Protein AF-A0A136MVX8-F1 (afdb_monomer_lite)

Sequence (127 aa):
MEEKVLFPAALRANNGEPLPLAAKLRLDHGAITSLMVVPPTDDVIKVLRTVLDQHDELEEAPGGMYDVCEQLTSGETQELLEVLKSTGEVPVHHFNTADYAIAAAKRALARAGFDFDSIISEDSENS

Secondary structure (DSSP, 8-state):
-IIIIIHHHHHHHTTTPPPTTHHHHHHHHHHHHHHHHS---HHHHHHHHHHHHHHHHHHHSTTSHHHHHHHHTTTTHHHHHHHHHTPPPPPPPPP--STHHHHHHHHHHHHHT--HHHHHHTTTT--

pLDDT: mean 92.7, std 9.73, range [40.16, 98.62]

Radius of gyration: 16.95 Å; chains: 1; bounding box: 40×32×43 Å

Foldseek 3Di:
DCVPFQQVLLCVLVVNDGDPCPVLLVLLVLLLVLLLQAPDDPLSVQQNVVSVVVSCCQQPPVVHVVNSSCVSCVVPVVVSVVVVVPDDDDDRDHHDHDPCSVVSSQVSCVSSVHHSVVSVCVCVVVD

Structure (mmCIF, N/CA/C/O backbone):
data_AF-A0A136MVX8-F1
#
_entry.id   AF-A0A136MVX8-F1
#
loop_
_atom_site.group_PDB
_atom_site.id
_atom_site.type_symbol
_atom_site.label_atom_id
_atom_site.label_alt_id
_atom_site.label_comp_id
_atom_site.label_asym_id
_atom_site.label_entity_id
_atom_site.label_seq_id
_atom_site.pdbx_PDB_ins_code
_atom_site.Cartn_x
_atom_site.Cartn_y
_atom_site.Cartn_z
_atom_site.occupancy
_atom_site.B_iso_or_equiv
_atom_site.auth_seq_id
_atom_site.auth_comp_id
_atom_site.auth_asym_id
_atom_site.auth_atom_id
_atom_site.pdbx_PDB_model_num
ATOM 1 N N . MET A 1 1 ? 0.790 -4.482 8.467 1.00 90.31 1 MET A N 1
ATOM 2 C CA . MET A 1 1 ? 0.163 -4.933 9.741 1.00 90.31 1 MET A CA 1
ATOM 3 C C . MET A 1 1 ? -1.315 -4.534 9.743 1.00 90.31 1 MET A C 1
ATOM 5 O O . MET A 1 1 ? -2.155 -5.250 10.297 1.00 90.31 1 MET A O 1
ATOM 9 N N . GLU A 1 2 ? -1.630 -3.473 8.999 1.00 94.38 2 GLU A N 1
ATOM 10 C CA . GLU A 1 2 ? -2.958 -2.914 8.783 1.00 94.38 2 GLU A CA 1
ATOM 11 C C . GLU A 1 2 ? -3.968 -3.967 8.313 1.00 94.38 2 GLU A C 1
ATOM 13 O O . GLU A 1 2 ? -5.002 -4.151 8.947 1.00 94.38 2 GLU A O 1
ATOM 18 N N . GLU A 1 3 ? -3.660 -4.744 7.267 1.00 93.88 3 GLU A N 1
ATOM 19 C CA . GLU A 1 3 ? -4.640 -5.677 6.682 1.00 93.88 3 GLU A CA 1
ATOM 20 C C . GLU A 1 3 ? -5.101 -6.811 7.604 1.00 93.88 3 GLU A C 1
ATOM 22 O O . GLU A 1 3 ? -6.224 -7.302 7.462 1.00 93.88 3 GLU A O 1
ATOM 27 N N . LYS A 1 4 ? -4.240 -7.251 8.5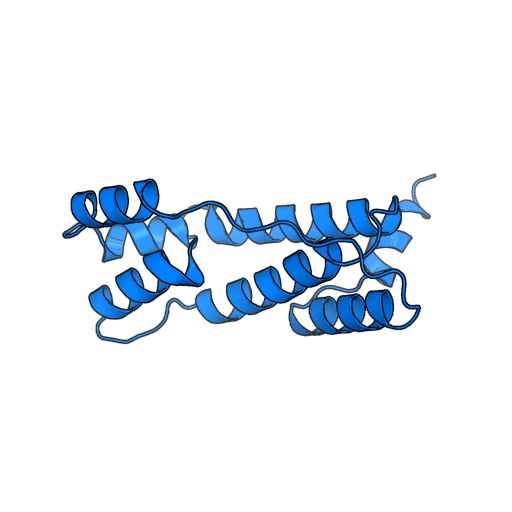27 1.00 92.06 4 LYS A N 1
ATOM 28 C CA . LYS A 1 4 ? -4.522 -8.390 9.415 1.00 92.06 4 LYS A CA 1
ATOM 29 C C . LYS A 1 4 ? -5.071 -7.966 10.773 1.00 92.06 4 LYS A C 1
ATOM 31 O O . LYS A 1 4 ? -5.715 -8.783 11.425 1.00 92.06 4 LYS A O 1
ATOM 36 N N . VAL A 1 5 ? -4.797 -6.731 11.200 1.00 93.06 5 VAL A N 1
ATOM 37 C CA . VAL A 1 5 ? -5.116 -6.256 12.553 1.00 93.06 5 VAL A CA 1
ATOM 38 C C . VAL A 1 5 ? -5.967 -4.989 12.512 1.00 93.06 5 VAL A C 1
ATOM 40 O O . VAL A 1 5 ? -7.117 -5.041 12.948 1.00 93.06 5 VAL A O 1
ATOM 43 N N . LEU A 1 6 ? -5.460 -3.886 11.947 1.00 93.94 6 LEU A N 1
ATOM 44 C CA . LEU A 1 6 ? -6.155 -2.591 11.997 1.00 93.94 6 LEU A CA 1
ATOM 45 C C . LEU A 1 6 ? -7.427 -2.561 11.147 1.00 93.94 6 LEU A C 1
ATOM 47 O O . LEU A 1 6 ? -8.482 -2.218 11.669 1.00 93.94 6 LEU A O 1
ATOM 51 N N . PHE A 1 7 ? -7.382 -2.969 9.873 1.00 95.25 7 PHE A N 1
ATOM 52 C CA . PHE A 1 7 ? -8.575 -2.959 9.017 1.00 95.25 7 PHE A CA 1
ATOM 53 C C . PHE A 1 7 ? -9.697 -3.840 9.576 1.00 95.25 7 PHE A C 1
ATOM 55 O O . PHE A 1 7 ? -10.835 -3.373 9.602 1.00 95.25 7 PHE A O 1
ATOM 62 N N . PRO A 1 8 ? -9.441 -5.076 10.055 1.00 94.94 8 PRO A N 1
ATOM 63 C CA . PRO A 1 8 ? -10.478 -5.857 10.719 1.00 94.94 8 PRO A CA 1
ATOM 64 C C . PRO A 1 8 ? -11.015 -5.210 11.999 1.00 94.94 8 PRO A C 1
ATOM 66 O O . PRO A 1 8 ? -12.205 -5.342 12.266 1.00 94.94 8 PRO A O 1
ATOM 69 N N . ALA A 1 9 ? -10.176 -4.543 12.797 1.00 95.00 9 ALA A N 1
ATOM 70 C CA . ALA A 1 9 ? -10.624 -3.848 14.005 1.00 95.00 9 ALA A CA 1
ATOM 71 C C . ALA A 1 9 ? -11.527 -2.658 13.668 1.00 95.00 9 ALA A C 1
ATOM 73 O O . ALA A 1 9 ? -12.678 -2.620 14.098 1.00 95.00 9 ALA A O 1
ATOM 74 N N . ALA A 1 10 ? -11.068 -1.780 12.777 1.00 95.00 10 ALA A N 1
ATOM 75 C CA . ALA A 1 10 ? -11.846 -0.652 12.286 1.00 95.00 10 ALA A CA 1
ATOM 76 C C . ALA A 1 10 ? -13.170 -1.099 11.643 1.00 95.00 10 ALA A C 1
ATOM 78 O O . ALA A 1 10 ? -14.205 -0.498 11.900 1.00 95.00 10 ALA A O 1
ATOM 79 N N . LEU A 1 11 ? -13.175 -2.195 10.874 1.00 95.88 11 LEU A N 1
ATOM 80 C CA . LEU A 1 11 ? -14.393 -2.767 10.290 1.00 95.88 11 LEU A CA 1
ATOM 81 C C . LEU A 1 11 ? -15.407 -3.187 11.366 1.00 95.88 11 LEU A C 1
ATOM 83 O O . LEU A 1 11 ? -16.595 -2.896 11.235 1.00 95.88 11 LEU A O 1
ATOM 87 N N . ARG A 1 12 ? -14.957 -3.869 12.431 1.00 94.94 12 ARG A N 1
ATOM 88 C CA . ARG A 1 12 ? -15.829 -4.262 13.553 1.00 94.94 12 ARG A CA 1
ATOM 89 C C . ARG A 1 12 ? -16.378 -3.038 14.279 1.00 94.94 12 ARG A C 1
ATOM 91 O O . ARG A 1 12 ? -17.577 -2.984 14.540 1.00 94.94 12 ARG A O 1
ATOM 98 N N . ALA A 1 13 ? -15.518 -2.066 14.568 1.00 94.50 13 ALA A N 1
ATOM 99 C CA . ALA A 1 13 ? -15.891 -0.824 15.234 1.00 94.50 13 ALA A CA 1
ATOM 100 C C . ALA A 1 13 ? -16.826 0.055 14.380 1.00 94.50 13 ALA A C 1
ATOM 102 O O . ALA A 1 13 ? -17.658 0.782 14.916 1.00 94.50 13 ALA A O 1
ATOM 103 N N . ASN A 1 14 ? -16.749 -0.063 13.052 1.00 95.44 14 ASN A N 1
ATOM 104 C CA . ASN A 1 14 ? -17.562 0.679 12.091 1.00 95.44 14 ASN A CA 1
ATOM 105 C C . ASN A 1 14 ? -18.801 -0.102 11.606 1.00 95.44 14 ASN A C 1
ATOM 107 O O . ASN A 1 14 ? -19.234 0.049 10.467 1.00 95.44 14 ASN A O 1
ATOM 111 N N . ASN A 1 15 ? -19.374 -0.974 12.444 1.00 95.38 15 ASN A N 1
ATOM 112 C CA . ASN A 1 15 ? -20.587 -1.756 12.142 1.00 95.38 15 ASN A CA 1
ATOM 113 C C . ASN A 1 15 ? -20.521 -2.590 10.844 1.00 95.38 15 ASN A C 1
ATOM 115 O O . ASN A 1 15 ? -21.547 -2.853 10.218 1.00 95.38 15 ASN A O 1
ATOM 119 N N . GLY A 1 16 ? -19.327 -3.031 10.446 1.00 95.44 16 GLY A N 1
ATOM 120 C CA . GLY A 1 16 ? -19.118 -3.807 9.225 1.00 95.44 16 GLY A CA 1
ATOM 121 C C . GLY A 1 16 ? -18.898 -2.971 7.962 1.00 95.44 16 GLY A C 1
ATOM 122 O O . GLY A 1 16 ? -18.713 -3.557 6.897 1.00 95.44 16 GLY A O 1
ATOM 123 N N . GLU A 1 17 ? -18.864 -1.641 8.060 1.00 95.94 17 GLU A N 1
ATOM 124 C CA . GLU A 1 17 ? -18.558 -0.766 6.927 1.00 95.94 17 GLU A CA 1
ATOM 125 C C . GLU A 1 17 ? -17.037 -0.583 6.768 1.00 95.94 17 GLU A C 1
ATOM 127 O O . GLU A 1 17 ? -16.349 -0.197 7.722 1.00 95.94 17 GLU A O 1
ATOM 132 N N . PRO A 1 18 ? -16.461 -0.864 5.585 1.00 93.19 18 PRO A N 1
ATOM 133 C CA . PRO A 1 18 ? -15.026 -0.727 5.368 1.00 93.19 18 PRO A CA 1
ATOM 134 C C . PRO A 1 18 ? -14.597 0.744 5.366 1.00 93.19 18 PRO A C 1
ATOM 136 O O . PRO A 1 18 ? -15.344 1.625 4.942 1.00 93.19 18 PRO A O 1
ATOM 139 N N . LEU A 1 19 ? -13.350 1.008 5.769 1.00 93.94 19 LEU A N 1
ATOM 140 C CA . LEU A 1 19 ? -12.770 2.343 5.611 1.00 93.94 19 LEU A CA 1
ATOM 141 C C . LEU A 1 19 ? -12.758 2.729 4.123 1.00 93.94 19 LEU A C 1
ATOM 143 O O . LEU A 1 19 ? -12.361 1.893 3.303 1.00 93.94 19 LEU A O 1
ATOM 147 N N . PRO A 1 20 ? -13.087 3.982 3.760 1.00 91.88 20 PRO A N 1
ATOM 148 C CA . PRO A 1 20 ? -13.063 4.428 2.366 1.00 91.88 20 PRO A CA 1
ATOM 149 C C . PRO A 1 20 ? -11.730 4.150 1.651 1.00 91.88 20 PRO A C 1
ATOM 151 O O . PRO A 1 20 ? -11.719 3.735 0.493 1.00 91.88 20 PRO A O 1
ATOM 154 N N . LEU A 1 21 ? -10.602 4.300 2.357 1.00 94.88 21 LEU A N 1
ATOM 155 C CA . LEU A 1 21 ? -9.260 4.072 1.811 1.00 94.88 21 LEU A CA 1
ATOM 156 C C . LEU A 1 21 ? -8.840 2.593 1.777 1.00 94.88 21 LEU A C 1
ATOM 158 O O . LEU A 1 21 ? -7.882 2.249 1.089 1.00 94.88 21 LEU A O 1
ATOM 162 N N . ALA A 1 22 ? -9.556 1.681 2.444 1.00 94.94 22 ALA A N 1
ATOM 163 C CA . ALA A 1 22 ? -9.105 0.296 2.615 1.00 94.94 22 ALA A CA 1
ATOM 164 C C . ALA A 1 22 ? -8.986 -0.490 1.297 1.00 94.94 22 ALA A C 1
ATOM 166 O O . ALA A 1 22 ? -8.233 -1.462 1.227 1.00 94.94 22 ALA A O 1
ATOM 167 N N . ALA A 1 23 ? -9.751 -0.132 0.261 1.00 96.12 23 ALA A N 1
ATOM 168 C CA . ALA A 1 23 ? -9.618 -0.750 -1.059 1.00 96.12 23 ALA A CA 1
ATOM 169 C C . ALA A 1 23 ? -8.382 -0.226 -1.809 1.00 96.12 23 ALA A C 1
ATOM 171 O O . ALA A 1 23 ? -7.667 -1.016 -2.422 1.00 96.12 23 ALA A O 1
ATOM 172 N N . LYS A 1 24 ? -8.108 1.083 -1.720 1.00 97.56 24 LYS A N 1
ATOM 173 C CA . LYS A 1 24 ? -6.926 1.714 -2.324 1.00 97.56 24 LYS A CA 1
ATOM 174 C C . LYS A 1 24 ? -5.641 1.212 -1.671 1.00 97.56 24 LYS A C 1
ATOM 176 O O . LYS A 1 24 ? -4.775 0.721 -2.382 1.00 97.56 24 LYS A O 1
ATOM 181 N N . LEU A 1 25 ? -5.570 1.214 -0.340 1.00 97.94 25 LEU A N 1
ATOM 182 C CA . LEU A 1 25 ? -4.384 0.763 0.396 1.00 97.94 25 LEU A CA 1
ATOM 183 C C . LEU A 1 25 ? -4.046 -0.706 0.102 1.00 97.94 25 LEU A C 1
ATOM 185 O O . LEU A 1 25 ? -2.888 -1.039 -0.096 1.00 97.94 25 LEU A O 1
ATOM 189 N N . ARG A 1 26 ? -5.043 -1.587 -0.067 1.00 97.88 26 ARG A N 1
ATOM 190 C CA . ARG A 1 26 ? -4.798 -2.976 -0.513 1.00 97.88 26 ARG A CA 1
ATOM 191 C C . ARG A 1 26 ? -4.189 -3.069 -1.911 1.00 97.88 26 ARG A C 1
ATOM 193 O O . ARG A 1 26 ? -3.379 -3.958 -2.174 1.00 97.88 26 ARG A O 1
ATOM 200 N N . LEU A 1 27 ? -4.598 -2.193 -2.829 1.00 98.44 27 LEU A N 1
ATOM 201 C CA . LEU A 1 27 ? -3.988 -2.129 -4.156 1.00 98.44 27 LEU A CA 1
ATOM 202 C C . LEU A 1 27 ? -2.543 -1.629 -4.053 1.00 98.44 27 LEU A C 1
ATOM 204 O O . LEU A 1 27 ? -1.666 -2.225 -4.679 1.00 98.44 27 LEU A O 1
ATOM 208 N N . ASP A 1 28 ? -2.292 -0.625 -3.212 1.00 98.56 28 ASP A N 1
ATOM 209 C CA . ASP A 1 28 ? -0.955 -0.079 -2.957 1.00 98.56 28 ASP A CA 1
ATOM 210 C C . ASP A 1 28 ? -0.036 -1.126 -2.338 1.00 98.56 28 ASP A C 1
ATOM 212 O O . ASP A 1 28 ? 1.048 -1.368 -2.861 1.00 98.56 28 ASP A O 1
ATOM 216 N N . HIS A 1 29 ? -0.500 -1.858 -1.323 1.00 98.06 29 HIS A N 1
ATOM 217 C CA . HIS A 1 29 ? 0.234 -2.981 -0.743 1.00 98.06 29 HIS A CA 1
ATOM 218 C C . HIS A 1 29 ? 0.570 -4.034 -1.802 1.00 98.06 29 HIS A C 1
ATOM 220 O O . HIS A 1 29 ? 1.690 -4.542 -1.850 1.00 98.06 29 HIS A O 1
ATOM 226 N N . GLY A 1 30 ? -0.371 -4.351 -2.696 1.00 97.44 30 GLY A N 1
ATOM 227 C CA . GLY A 1 30 ? -0.129 -5.253 -3.821 1.00 97.44 30 GLY A CA 1
ATO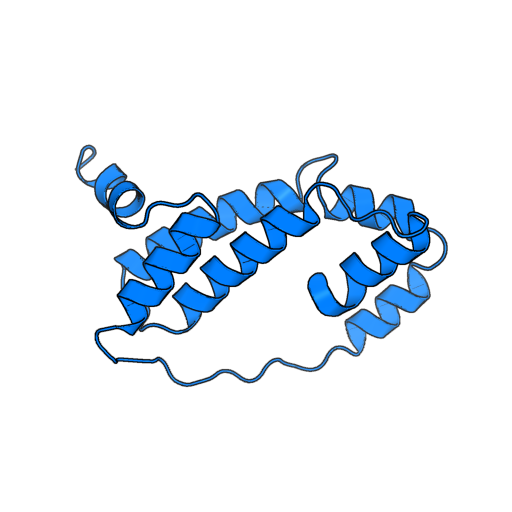M 228 C C . GLY A 1 30 ? 0.947 -4.737 -4.784 1.00 97.44 30 GLY A C 1
ATOM 229 O O . GLY A 1 30 ? 1.766 -5.519 -5.270 1.00 97.44 30 GLY A O 1
ATOM 230 N N . ALA A 1 31 ? 0.974 -3.432 -5.052 1.00 98.38 31 ALA A N 1
ATOM 231 C CA . ALA A 1 31 ? 1.996 -2.800 -5.878 1.00 98.38 31 ALA A CA 1
ATOM 232 C C . ALA A 1 31 ? 3.372 -2.807 -5.188 1.00 98.38 31 ALA A C 1
ATOM 234 O O . ALA A 1 31 ? 4.332 -3.320 -5.767 1.00 98.38 31 ALA A O 1
ATOM 235 N N . ILE A 1 32 ? 3.450 -2.345 -3.937 1.00 98.12 32 ILE A N 1
ATOM 236 C CA . ILE A 1 32 ? 4.663 -2.319 -3.104 1.00 98.12 32 ILE A CA 1
ATOM 237 C C . ILE A 1 32 ? 5.262 -3.722 -2.993 1.00 98.12 32 ILE A C 1
ATOM 239 O O . ILE A 1 32 ? 6.419 -3.946 -3.352 1.00 98.12 32 ILE A O 1
ATOM 243 N N . THR A 1 33 ? 4.459 -4.706 -2.582 1.00 95.56 33 THR A N 1
ATOM 244 C CA . THR A 1 33 ? 4.925 -6.094 -2.443 1.00 95.56 33 THR A CA 1
ATOM 245 C C . THR A 1 33 ? 5.403 -6.675 -3.771 1.00 95.56 33 THR A C 1
ATOM 247 O O . THR A 1 33 ? 6.398 -7.394 -3.792 1.00 95.56 33 THR A O 1
ATOM 250 N N . SER A 1 34 ? 4.768 -6.335 -4.898 1.00 96.50 34 SER A N 1
ATOM 251 C CA . SER A 1 34 ? 5.219 -6.801 -6.214 1.00 96.50 34 SER A CA 1
ATOM 252 C C . SER A 1 34 ? 6.579 -6.228 -6.634 1.00 96.50 34 SER A C 1
ATOM 254 O O . SER A 1 34 ? 7.355 -6.934 -7.278 1.00 96.50 34 SER A O 1
ATOM 256 N N . LEU A 1 35 ? 6.896 -4.991 -6.233 1.00 96.81 35 LEU A N 1
ATOM 257 C CA . LEU A 1 35 ? 8.206 -4.372 -6.453 1.00 96.81 35 LEU A CA 1
ATOM 258 C C . LEU A 1 35 ? 9.282 -4.981 -5.549 1.00 96.81 35 LEU A C 1
ATOM 260 O O . LEU A 1 35 ? 10.414 -5.161 -5.982 1.00 96.81 35 LEU A O 1
ATOM 264 N N . MET A 1 36 ? 8.922 -5.380 -4.328 1.00 95.12 36 MET A N 1
ATOM 265 C 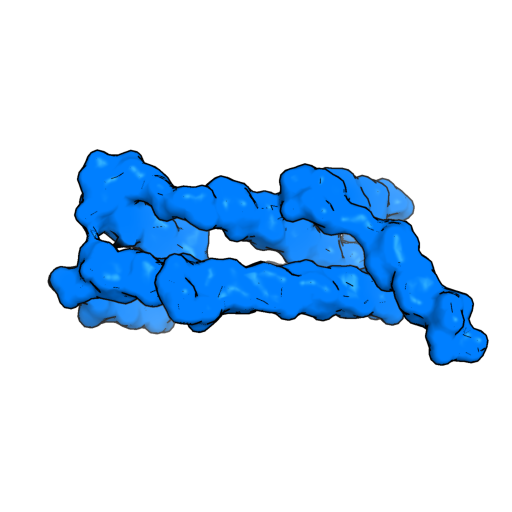CA . MET A 1 36 ? 9.840 -6.059 -3.405 1.00 95.12 36 MET A CA 1
ATOM 266 C C . MET A 1 36 ? 10.203 -7.494 -3.829 1.00 95.12 36 MET A C 1
ATOM 268 O O . MET A 1 36 ? 11.141 -8.077 -3.287 1.00 95.12 36 MET A O 1
ATOM 272 N N . VAL A 1 37 ? 9.469 -8.083 -4.781 1.00 93.56 37 VAL A N 1
ATOM 273 C CA . VAL A 1 37 ? 9.732 -9.438 -5.298 1.00 93.56 37 VAL A CA 1
ATOM 274 C C . VAL A 1 37 ? 10.800 -9.446 -6.396 1.00 93.56 37 VAL A C 1
ATOM 276 O O . VAL A 1 37 ? 11.450 -10.472 -6.593 1.00 93.56 37 VAL A O 1
ATOM 279 N N . VAL A 1 38 ? 10.999 -8.348 -7.126 1.00 95.31 38 VAL A N 1
ATOM 280 C CA . VAL A 1 38 ? 11.982 -8.276 -8.223 1.00 95.31 38 VAL A CA 1
ATOM 281 C C . VAL A 1 38 ? 13.348 -7.783 -7.721 1.00 95.31 38 VAL A C 1
ATOM 283 O O . VAL A 1 38 ? 13.418 -7.192 -6.644 1.00 95.31 38 VAL A O 1
ATOM 286 N N . PRO A 1 39 ? 14.454 -8.009 -8.459 1.00 95.50 39 PRO A N 1
ATOM 287 C CA . PRO A 1 39 ? 15.746 -7.426 -8.105 1.00 95.50 39 PRO A CA 1
ATOM 288 C C . PRO A 1 39 ? 15.668 -5.891 -7.976 1.00 95.50 39 PRO A C 1
ATOM 290 O O . PRO A 1 39 ? 15.056 -5.249 -8.834 1.00 95.50 39 PRO A O 1
ATOM 293 N N . PRO A 1 40 ? 16.301 -5.288 -6.952 1.00 95.81 40 PRO A N 1
ATOM 294 C CA . PRO A 1 40 ? 16.195 -3.858 -6.670 1.00 95.81 40 PRO A CA 1
ATOM 295 C C . PRO A 1 40 ? 17.123 -3.044 -7.585 1.00 95.81 40 PRO A C 1
ATOM 297 O O . PRO A 1 40 ? 18.204 -2.626 -7.179 1.00 95.81 40 PRO A O 1
ATOM 300 N N . THR A 1 41 ? 16.726 -2.854 -8.843 1.00 96.31 41 THR A N 1
ATOM 301 C CA . THR A 1 41 ? 17.396 -1.910 -9.753 1.00 96.31 41 THR A CA 1
ATOM 302 C C . THR A 1 41 ? 17.102 -0.465 -9.343 1.00 96.31 41 THR A C 1
ATOM 304 O O . THR A 1 41 ? 16.138 -0.214 -8.619 1.00 96.31 41 THR A O 1
ATOM 307 N N . ASP A 1 42 ? 17.886 0.498 -9.834 1.00 97.25 42 ASP A N 1
ATOM 308 C CA . ASP A 1 42 ? 17.659 1.923 -9.546 1.00 97.25 42 ASP A CA 1
ATOM 309 C C . ASP A 1 42 ? 16.239 2.371 -9.939 1.00 97.25 42 ASP A C 1
ATOM 311 O O . ASP A 1 42 ? 15.562 3.027 -9.148 1.00 97.25 42 ASP A O 1
ATOM 315 N N . ASP A 1 43 ? 15.741 1.918 -11.096 1.00 97.25 43 ASP A N 1
ATOM 316 C CA . ASP A 1 43 ? 14.365 2.164 -11.549 1.00 97.25 43 ASP A CA 1
ATOM 317 C C . ASP A 1 43 ? 13.320 1.593 -10.578 1.00 97.25 43 ASP A C 1
ATOM 319 O O . ASP A 1 43 ? 12.360 2.271 -10.215 1.00 97.25 43 ASP A O 1
ATOM 323 N N . VAL A 1 44 ? 13.504 0.348 -10.120 1.00 97.69 44 VAL A N 1
ATOM 324 C CA . VAL A 1 44 ? 12.589 -0.296 -9.163 1.00 97.69 44 VAL A CA 1
ATOM 325 C C . VAL A 1 44 ? 12.597 0.445 -7.830 1.00 97.69 44 VAL A C 1
ATOM 327 O O . VAL A 1 44 ? 11.532 0.684 -7.266 1.00 97.69 44 VAL A O 1
ATOM 330 N N . ILE A 1 45 ? 13.776 0.831 -7.334 1.00 98.06 45 ILE A N 1
ATOM 331 C CA . ILE A 1 45 ? 13.922 1.584 -6.083 1.00 98.06 45 ILE A CA 1
ATOM 332 C C . ILE A 1 45 ? 13.244 2.951 -6.200 1.00 98.06 45 ILE A C 1
ATOM 334 O O . ILE A 1 45 ? 12.554 3.365 -5.268 1.00 98.06 45 ILE A O 1
ATOM 338 N N . LYS A 1 46 ? 13.416 3.645 -7.330 1.00 97.69 46 LYS A N 1
ATOM 339 C CA . LYS A 1 46 ? 12.765 4.931 -7.595 1.00 97.69 46 LYS A CA 1
ATOM 340 C C . LYS A 1 46 ? 11.247 4.792 -7.548 1.00 97.69 46 LYS A C 1
ATOM 342 O O . LYS A 1 46 ? 10.604 5.475 -6.759 1.00 97.69 46 LYS A O 1
ATOM 347 N N . VAL A 1 47 ? 10.689 3.868 -8.330 1.00 98.31 47 VAL A N 1
ATOM 348 C CA . VAL A 1 47 ? 9.237 3.647 -8.374 1.00 98.31 47 VAL A CA 1
ATOM 349 C C . VAL A 1 47 ? 8.703 3.224 -7.004 1.00 98.31 47 VAL A C 1
ATOM 351 O O . VAL A 1 47 ? 7.665 3.721 -6.581 1.00 98.31 47 VAL A O 1
ATOM 354 N N . LEU A 1 48 ? 9.420 2.360 -6.278 1.00 98.50 48 LEU A N 1
ATOM 355 C CA . LEU A 1 48 ? 9.038 1.952 -4.926 1.00 98.50 48 LEU A CA 1
ATOM 356 C C . LEU A 1 48 ? 8.943 3.149 -3.973 1.00 98.50 48 LEU A C 1
ATOM 358 O O . LEU A 1 48 ? 7.959 3.249 -3.251 1.00 98.50 48 LEU A O 1
ATOM 362 N N . ARG A 1 49 ? 9.922 4.062 -3.991 1.00 98.38 49 ARG A N 1
ATOM 363 C CA . ARG A 1 49 ? 9.887 5.284 -3.171 1.00 98.38 49 ARG A CA 1
ATOM 364 C C . ARG A 1 49 ? 8.697 6.166 -3.521 1.00 98.38 49 ARG A C 1
ATOM 366 O O . ARG A 1 49 ? 7.948 6.522 -2.630 1.00 98.38 49 ARG A O 1
ATOM 373 N N . THR A 1 50 ? 8.463 6.424 -4.807 1.00 98.25 50 THR A N 1
ATOM 374 C CA . THR A 1 50 ? 7.315 7.229 -5.254 1.00 98.25 50 THR A CA 1
ATOM 375 C C . THR A 1 50 ? 5.977 6.647 -4.795 1.00 98.25 50 THR A C 1
ATOM 377 O O . THR A 1 50 ? 5.070 7.393 -4.429 1.00 98.25 50 THR A O 1
ATOM 380 N N . VAL A 1 51 ? 5.836 5.319 -4.828 1.00 98.31 51 VAL A N 1
ATOM 381 C CA . VAL A 1 51 ? 4.625 4.635 -4.357 1.00 98.31 51 VAL A CA 1
ATOM 382 C C . VAL A 1 51 ? 4.504 4.724 -2.837 1.00 98.31 51 VAL A C 1
ATOM 384 O O . VAL A 1 51 ? 3.405 4.981 -2.358 1.00 98.31 51 VAL A O 1
ATOM 387 N N . LEU A 1 52 ? 5.603 4.534 -2.098 1.00 98.56 52 LEU A N 1
ATOM 388 C CA . LEU A 1 52 ? 5.629 4.671 -0.639 1.00 98.56 52 LEU A CA 1
ATOM 389 C C . LEU A 1 52 ? 5.273 6.096 -0.206 1.00 98.56 52 LEU A C 1
ATOM 391 O O . LEU A 1 52 ? 4.356 6.247 0.580 1.00 98.56 52 LEU A O 1
ATOM 395 N N . ASP A 1 53 ? 5.870 7.129 -0.801 1.00 98.38 53 ASP A N 1
ATOM 396 C CA . ASP A 1 53 ? 5.587 8.526 -0.442 1.00 98.38 53 ASP A CA 1
ATOM 397 C C . ASP A 1 53 ? 4.089 8.867 -0.592 1.00 98.38 53 ASP A C 1
ATOM 399 O O . ASP A 1 53 ? 3.491 9.529 0.254 1.00 98.38 53 ASP A O 1
ATOM 403 N N . GLN A 1 54 ? 3.451 8.390 -1.668 1.00 97.94 54 GLN A N 1
ATOM 404 C CA . GLN A 1 54 ? 2.013 8.592 -1.885 1.00 97.94 54 GLN A CA 1
ATOM 405 C C . GLN A 1 54 ? 1.143 7.718 -0.978 1.00 97.94 54 GLN A C 1
ATOM 407 O O . GLN A 1 54 ? 0.020 8.100 -0.654 1.00 97.94 54 GLN A O 1
ATOM 412 N N . HIS A 1 55 ? 1.623 6.530 -0.622 1.00 98.31 55 HIS A N 1
ATOM 413 C CA . HIS A 1 55 ? 0.946 5.626 0.295 1.00 98.31 55 HIS A CA 1
ATOM 414 C C . HIS A 1 55 ? 0.963 6.186 1.721 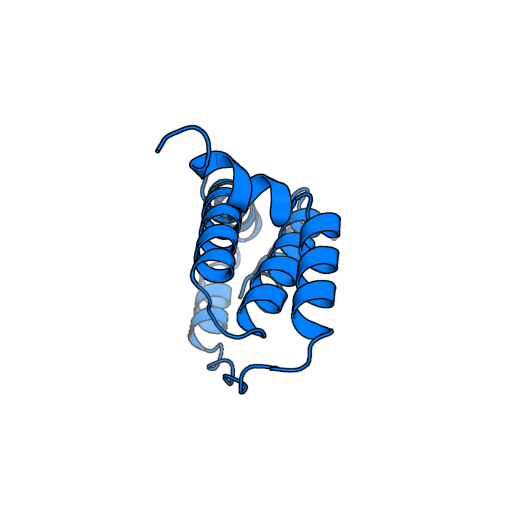1.00 98.31 55 HIS A C 1
ATOM 416 O O . HIS A 1 55 ? -0.099 6.285 2.331 1.00 98.31 55 HIS A O 1
ATOM 422 N N . ASP A 1 56 ? 2.123 6.642 2.189 1.00 97.94 56 ASP A N 1
ATOM 423 C CA . ASP A 1 56 ? 2.330 7.233 3.511 1.00 97.94 56 ASP A CA 1
ATOM 424 C C . ASP A 1 56 ? 1.425 8.460 3.700 1.00 97.94 56 ASP A C 1
ATOM 426 O O . ASP A 1 56 ? 0.760 8.584 4.724 1.00 97.94 56 ASP A O 1
ATOM 430 N N . GLU A 1 57 ? 1.272 9.313 2.678 1.00 98.19 57 GLU A N 1
ATOM 431 C CA . GLU A 1 57 ? 0.333 10.446 2.724 1.00 98.19 57 GLU A CA 1
ATOM 432 C C . GLU A 1 57 ? -1.125 9.996 2.954 1.00 98.19 57 GLU A C 1
ATOM 434 O O . GLU A 1 57 ? -1.862 10.628 3.709 1.00 98.19 57 GLU A O 1
ATOM 439 N N . LEU A 1 58 ? -1.567 8.888 2.342 1.00 97.88 58 LEU A N 1
ATOM 440 C CA . LEU A 1 58 ? -2.923 8.359 2.560 1.00 97.88 58 LEU A CA 1
ATOM 441 C C . LEU A 1 58 ? -3.108 7.793 3.973 1.00 97.88 58 LEU A C 1
ATOM 443 O O . LEU A 1 58 ? -4.234 7.771 4.489 1.00 97.88 58 LEU A O 1
ATOM 447 N N . GLU A 1 59 ? -2.036 7.295 4.582 1.00 97.44 59 GLU A N 1
ATOM 448 C CA . GLU A 1 59 ? -2.093 6.724 5.918 1.00 97.44 59 GLU A CA 1
ATOM 449 C C . GLU A 1 59 ? -1.976 7.780 7.023 1.00 97.44 59 GLU A C 1
ATOM 451 O O . GLU A 1 59 ? -2.773 7.756 7.966 1.00 97.44 59 GLU A O 1
ATOM 456 N N . GLU A 1 60 ? -1.013 8.695 6.895 1.00 97.44 60 GLU A N 1
ATOM 457 C CA . GLU A 1 60 ? -0.517 9.565 7.968 1.00 97.44 60 GLU A CA 1
ATOM 458 C C . GLU A 1 60 ? -1.062 10.997 7.939 1.00 97.44 60 GLU A C 1
ATOM 460 O O . GLU A 1 60 ? -1.024 11.679 8.967 1.00 97.44 60 GLU A O 1
ATOM 465 N N . ALA A 1 61 ? -1.562 11.484 6.797 1.00 96.56 61 ALA A N 1
ATOM 466 C CA . ALA A 1 61 ? -2.115 12.834 6.736 1.00 96.56 61 ALA A CA 1
ATOM 467 C C . ALA A 1 61 ? -3.310 12.985 7.699 1.00 96.56 61 ALA A C 1
ATOM 469 O O . ALA A 1 61 ? -4.024 12.012 7.947 1.00 96.56 61 ALA A O 1
ATOM 470 N N . PRO A 1 62 ? -3.601 14.195 8.216 1.00 96.44 62 PRO A N 1
ATOM 471 C CA . PRO A 1 62 ? -4.766 14.411 9.068 1.00 96.44 62 PRO A CA 1
ATOM 472 C C . PRO A 1 62 ? -6.072 13.950 8.403 1.00 96.44 62 PRO A C 1
ATOM 474 O O . PRO A 1 62 ? -6.422 14.395 7.308 1.00 96.44 62 PRO A O 1
ATOM 477 N N . GLY A 1 63 ? -6.813 13.076 9.081 1.00 93.88 63 GLY A N 1
ATOM 478 C CA . GLY A 1 63 ? -7.997 12.400 8.536 1.00 93.88 63 GLY A CA 1
ATOM 479 C C . GLY A 1 63 ? -7.692 11.208 7.616 1.00 93.88 63 GLY A C 1
ATOM 480 O O . GLY A 1 63 ? -8.615 10.665 7.004 1.00 93.88 63 GLY A O 1
ATOM 481 N N . GLY A 1 64 ? -6.426 10.807 7.519 1.00 96.25 64 GLY A N 1
ATOM 482 C CA . GLY A 1 64 ? -5.943 9.619 6.830 1.00 96.25 64 GLY A CA 1
ATOM 483 C C . GLY A 1 64 ? -6.282 8.329 7.571 1.00 96.25 64 GLY A C 1
ATOM 484 O O . GLY A 1 64 ? -7.057 8.298 8.533 1.00 96.25 64 GLY A O 1
ATOM 485 N N . MET A 1 65 ? -5.725 7.220 7.091 1.00 96.69 65 MET A N 1
ATOM 486 C CA . MET A 1 65 ? -6.059 5.895 7.610 1.00 96.69 65 MET A CA 1
ATOM 487 C C . MET A 1 65 ? -5.808 5.755 9.118 1.00 96.69 65 MET A C 1
ATOM 489 O O . MET A 1 65 ? -6.669 5.194 9.805 1.00 96.69 65 MET A O 1
ATOM 493 N N . TYR A 1 66 ? -4.668 6.234 9.632 1.00 95.38 66 TYR A N 1
ATOM 494 C CA . TYR A 1 66 ? -4.307 6.060 11.044 1.00 95.38 66 TYR A CA 1
ATOM 495 C C . TYR A 1 66 ? -5.259 6.826 11.962 1.00 95.38 66 TYR A C 1
ATOM 497 O O . TYR A 1 66 ? -5.797 6.224 12.892 1.00 95.38 66 TYR A O 1
ATOM 505 N N . ASP A 1 67 ? -5.560 8.086 11.641 1.00 95.69 67 ASP A N 1
ATOM 506 C CA . ASP A 1 67 ? -6.513 8.915 12.390 1.00 95.69 67 ASP A CA 1
ATOM 507 C C . ASP A 1 67 ? -7.900 8.264 12.470 1.00 95.69 67 ASP A C 1
ATOM 509 O O . ASP A 1 67 ? -8.523 8.202 13.534 1.00 95.69 67 ASP A O 1
ATOM 513 N N . VAL A 1 68 ? -8.402 7.751 11.342 1.00 95.12 68 VAL A N 1
ATOM 514 C CA . VAL A 1 68 ? -9.726 7.114 11.298 1.00 95.12 68 VAL A CA 1
ATOM 515 C C . VAL A 1 68 ? -9.733 5.809 12.095 1.00 95.12 68 VAL A C 1
ATOM 517 O O . VAL A 1 68 ? -10.692 5.538 12.822 1.00 95.12 68 VAL A O 1
ATOM 520 N N . CYS A 1 69 ? -8.671 5.004 11.993 1.00 94.88 69 CYS A N 1
ATOM 521 C CA . CYS A 1 69 ? -8.538 3.788 12.794 1.00 94.88 69 CYS A CA 1
ATOM 522 C C . CYS A 1 69 ? -8.511 4.113 14.289 1.00 94.88 69 CYS A C 1
ATOM 524 O O . CYS A 1 69 ? -9.278 3.511 15.034 1.00 94.88 69 CYS A O 1
ATOM 526 N N . GLU A 1 70 ? -7.696 5.081 14.716 1.00 93.50 70 GLU A N 1
ATOM 527 C CA . GLU A 1 70 ? -7.579 5.483 16.121 1.00 93.50 70 GLU A CA 1
ATOM 528 C C . GLU A 1 70 ? -8.937 5.886 16.708 1.00 93.50 70 GLU A C 1
ATOM 530 O O . GLU A 1 70 ? -9.317 5.416 17.785 1.00 93.50 70 GLU A O 1
ATOM 535 N N . GLN A 1 71 ? -9.705 6.704 15.982 1.00 94.38 71 GLN A N 1
ATOM 536 C CA . GLN A 1 71 ? -11.029 7.146 16.421 1.00 94.38 71 GLN A CA 1
ATOM 537 C C . GLN A 1 71 ? -11.994 5.969 16.597 1.00 94.38 71 GLN A C 1
ATOM 539 O O . GLN A 1 71 ? -12.642 5.845 17.643 1.00 94.38 71 GLN A O 1
ATOM 544 N N . LEU A 1 72 ? -12.067 5.088 15.594 1.00 95.44 72 LEU A N 1
ATOM 545 C CA . LEU A 1 72 ? -12.955 3.926 15.604 1.00 95.44 72 LEU A CA 1
ATOM 546 C C . LEU A 1 72 ? -12.582 2.930 16.707 1.00 95.44 72 LEU A C 1
ATOM 548 O O . LEU A 1 72 ? -13.463 2.408 17.385 1.00 95.44 72 LEU A O 1
ATOM 552 N N . THR A 1 73 ? -11.289 2.690 16.922 1.00 93.75 73 THR A N 1
ATOM 553 C CA . THR A 1 73 ? -10.804 1.668 17.859 1.00 93.75 73 THR A CA 1
ATOM 554 C C . THR A 1 73 ? -10.461 2.211 19.245 1.00 93.75 73 THR A C 1
ATOM 556 O O . THR A 1 73 ? -9.858 1.501 20.046 1.00 93.75 73 THR A O 1
ATOM 559 N N . SER A 1 74 ? -10.850 3.448 19.566 1.00 92.75 74 SER A N 1
ATOM 560 C CA . SER A 1 74 ? -10.530 4.114 20.841 1.00 92.75 74 SER A CA 1
ATOM 561 C C . SER A 1 74 ? -10.945 3.328 22.098 1.00 92.75 74 SER A C 1
ATOM 563 O O . SER A 1 74 ? -10.340 3.487 23.158 1.00 92.75 74 SER A O 1
ATOM 565 N N . GLY A 1 75 ? -11.949 2.449 21.989 1.00 90.69 75 GLY A N 1
ATOM 566 C CA . GLY A 1 75 ? -12.392 1.557 23.066 1.00 90.69 75 GLY A CA 1
ATOM 567 C C . GLY A 1 75 ? -11.594 0.254 23.223 1.00 90.69 75 GLY A C 1
ATOM 568 O O . GLY A 1 75 ? -11.748 -0.413 24.241 1.00 90.69 75 GLY A O 1
ATOM 569 N N . GLU A 1 76 ? -10.751 -0.115 22.253 1.00 91.62 76 GLU A N 1
ATOM 570 C CA . GLU A 1 76 ? -9.987 -1.378 22.221 1.00 91.62 76 GLU A CA 1
ATOM 571 C C . GLU A 1 76 ? -8.470 -1.163 22.025 1.00 91.62 76 GLU A C 1
ATOM 573 O O . GLU A 1 76 ? -7.719 -2.116 21.816 1.00 91.62 76 GLU A O 1
ATOM 578 N N . THR A 1 77 ? -7.984 0.082 22.133 1.00 88.94 77 THR A N 1
ATOM 579 C CA . THR A 1 77 ? -6.592 0.463 21.828 1.00 88.94 77 THR A CA 1
ATOM 580 C C . THR A 1 77 ? -5.549 -0.409 22.528 1.00 88.94 77 THR A C 1
ATOM 582 O O . THR A 1 77 ? -4.597 -0.859 21.895 1.00 88.94 77 THR A O 1
ATOM 585 N N . GLN A 1 78 ? -5.709 -0.674 23.828 1.00 90.88 78 GLN A N 1
ATOM 586 C CA . GLN A 1 78 ? -4.725 -1.447 24.592 1.00 90.88 78 GLN A CA 1
ATOM 587 C C . GLN A 1 78 ? -4.638 -2.906 24.117 1.00 90.88 78 GLN A C 1
ATOM 589 O O . GLN A 1 78 ? -3.537 -3.433 23.962 1.00 90.88 78 GLN A O 1
ATOM 594 N N . GLU A 1 79 ? -5.782 -3.534 23.839 1.00 91.88 79 GLU A N 1
ATOM 595 C CA . GLU A 1 79 ? -5.842 -4.905 23.325 1.00 91.88 79 GLU A CA 1
ATOM 596 C C . GLU A 1 79 ? -5.216 -4.984 21.927 1.00 91.88 79 GLU A C 1
ATOM 598 O O . GLU A 1 79 ? -4.410 -5.874 21.649 1.00 91.88 79 GLU A O 1
ATOM 603 N N . LEU A 1 80 ? -5.501 -4.004 21.060 1.00 92.38 80 LEU A N 1
ATOM 604 C CA . LEU A 1 80 ? -4.875 -3.924 19.741 1.00 92.38 80 LEU A CA 1
ATOM 605 C C . LEU A 1 80 ? -3.360 -3.751 19.836 1.00 92.38 80 LEU A C 1
ATOM 607 O O . LEU A 1 80 ? -2.633 -4.441 19.126 1.00 92.38 80 LEU A O 1
ATOM 611 N N . LEU A 1 81 ? -2.859 -2.898 20.731 1.00 90.44 81 LEU A N 1
ATOM 612 C CA . LEU A 1 81 ? -1.417 -2.723 20.934 1.00 90.44 81 LEU A CA 1
ATOM 613 C C . LEU A 1 81 ? -0.726 -4.021 21.368 1.00 90.44 81 LEU A C 1
ATOM 615 O O . LEU A 1 81 ? 0.412 -4.272 20.969 1.00 90.44 81 LEU A O 1
ATOM 619 N N . GLU A 1 82 ? -1.385 -4.854 22.169 1.00 93.00 82 GLU A N 1
ATOM 620 C CA . GLU A 1 82 ? -0.863 -6.168 22.558 1.00 93.00 82 GLU A CA 1
ATOM 621 C C . GLU A 1 82 ? -0.817 -7.134 21.372 1.00 93.00 82 GLU A C 1
ATOM 623 O O . GLU A 1 82 ? 0.212 -7.776 21.145 1.00 93.00 82 GLU A O 1
ATOM 628 N N . VAL A 1 83 ? -1.876 -7.169 20.557 1.00 91.88 83 VAL A N 1
ATOM 629 C CA . VAL A 1 83 ? -1.899 -7.955 19.315 1.00 91.88 83 VAL A CA 1
ATOM 630 C C . VAL A 1 83 ? -0.778 -7.508 18.378 1.00 91.88 83 VAL A C 1
ATOM 632 O O . VAL A 1 83 ? -0.019 -8.350 17.900 1.00 91.88 83 VAL A O 1
ATOM 635 N N . LEU A 1 84 ? -0.614 -6.200 18.171 1.00 88.56 84 LEU A N 1
ATOM 636 C CA . LEU A 1 84 ? 0.423 -5.615 17.318 1.00 88.56 84 LEU A CA 1
ATOM 637 C C . LEU A 1 84 ? 1.835 -5.969 17.796 1.00 88.56 84 LEU A C 1
ATOM 639 O O . LEU A 1 84 ? 2.668 -6.387 17.000 1.00 88.56 84 LEU A O 1
ATOM 643 N N . LYS A 1 85 ? 2.103 -5.897 19.103 1.00 89.62 85 LYS A N 1
ATOM 644 C CA . LYS A 1 85 ? 3.397 -6.315 19.676 1.00 89.62 85 LYS A CA 1
ATOM 645 C C . LYS A 1 85 ? 3.687 -7.803 19.481 1.00 89.62 85 LYS A C 1
ATOM 647 O O . LYS A 1 85 ? 4.848 -8.200 19.480 1.00 89.62 85 LYS A O 1
ATOM 652 N N . SER A 1 86 ? 2.645 -8.620 19.349 1.00 88.62 86 SER A N 1
ATOM 653 C CA . SER A 1 86 ? 2.763 -10.066 19.152 1.00 88.62 86 SER A CA 1
ATOM 654 C C . SER A 1 86 ? 2.841 -10.491 17.682 1.00 88.62 86 SER A C 1
ATOM 656 O O . SER A 1 86 ? 3.039 -11.678 17.411 1.00 88.62 86 SER A O 1
ATOM 658 N N . THR A 1 87 ? 2.690 -9.569 16.718 1.00 84.94 87 THR A N 1
ATOM 659 C CA . THR A 1 87 ? 2.804 -9.930 15.300 1.00 84.94 87 THR A CA 1
ATOM 660 C C . THR A 1 87 ? 4.234 -10.359 14.990 1.00 84.94 87 THR A C 1
ATOM 662 O O . THR A 1 87 ? 5.170 -9.583 15.161 1.00 84.94 87 THR A O 1
ATOM 665 N N . GLY A 1 88 ? 4.397 -11.608 14.551 1.00 81.50 88 GLY A N 1
ATOM 666 C CA . GLY A 1 88 ? 5.702 -12.167 14.210 1.00 81.50 88 GLY A CA 1
ATOM 667 C C . GLY A 1 88 ? 6.308 -11.555 12.946 1.00 81.50 88 GLY A C 1
ATOM 668 O O . GLY A 1 88 ? 5.605 -10.974 12.116 1.00 81.50 88 GLY A O 1
ATOM 669 N N . GLU A 1 89 ? 7.618 -11.732 12.792 1.00 81.75 89 GLU A N 1
ATOM 670 C CA . GLU A 1 89 ? 8.351 -11.299 11.603 1.00 81.75 89 GLU A CA 1
ATOM 671 C C . GLU A 1 89 ? 7.824 -11.969 10.326 1.00 81.75 89 GLU A C 1
ATOM 673 O O . GLU A 1 89 ? 7.422 -13.138 10.318 1.00 81.75 89 GLU A O 1
ATOM 678 N N . VAL A 1 90 ? 7.847 -11.219 9.222 1.00 79.69 90 VAL A N 1
ATOM 679 C CA . VAL A 1 90 ? 7.477 -11.729 7.900 1.00 79.69 90 VAL A CA 1
ATOM 680 C C . VAL A 1 90 ? 8.726 -12.308 7.227 1.00 79.69 90 VAL A C 1
ATOM 682 O O . VAL A 1 90 ? 9.712 -11.585 7.076 1.00 79.69 90 VAL A O 1
ATOM 685 N N . PRO A 1 91 ? 8.712 -13.583 6.794 1.00 82.12 91 PRO A N 1
ATOM 686 C CA . PRO A 1 91 ? 9.843 -14.177 6.092 1.00 82.12 91 PRO A CA 1
ATOM 687 C C . PRO A 1 91 ? 10.176 -13.423 4.802 1.00 82.12 91 PRO A C 1
ATOM 689 O O . PRO A 1 91 ? 9.289 -13.122 4.002 1.00 82.12 91 PRO A O 1
ATOM 692 N N . VAL A 1 92 ? 11.465 -13.178 4.569 1.00 80.06 92 VAL A N 1
ATOM 693 C CA . VAL A 1 92 ? 11.955 -12.592 3.316 1.00 80.06 92 VAL A CA 1
ATOM 694 C C . VAL A 1 92 ? 12.235 -13.711 2.314 1.00 80.06 92 VAL A C 1
ATOM 696 O O . VAL A 1 92 ? 12.935 -14.677 2.621 1.00 80.06 92 VAL A O 1
ATOM 699 N N . HIS A 1 93 ? 11.689 -13.587 1.107 1.00 83.56 93 HIS A N 1
ATOM 700 C CA . HIS A 1 93 ? 11.936 -14.518 0.007 1.00 83.56 93 HIS A CA 1
ATOM 701 C C . HIS A 1 93 ? 13.059 -14.017 -0.909 1.00 83.56 93 HIS A C 1
ATOM 703 O O . HIS A 1 93 ? 13.356 -12.827 -0.962 1.00 83.56 93 HIS A O 1
ATOM 709 N N . HIS A 1 94 ? 13.683 -14.933 -1.652 1.00 88.50 94 HIS A N 1
ATOM 710 C CA . HIS A 1 94 ? 14.638 -14.559 -2.696 1.00 88.50 94 HIS A CA 1
ATOM 711 C C . HIS A 1 94 ? 13.944 -13.781 -3.821 1.00 88.50 94 HIS A C 1
ATOM 713 O O . HIS A 1 94 ? 12.784 -14.053 -4.140 1.00 88.50 94 HIS A O 1
ATOM 719 N N . PHE A 1 95 ? 14.682 -12.871 -4.462 1.00 92.81 95 PHE A N 1
ATOM 720 C CA . PHE A 1 95 ? 14.188 -12.141 -5.627 1.00 92.81 95 PHE A CA 1
ATOM 721 C C . PHE A 1 95 ? 13.834 -13.089 -6.777 1.00 92.81 95 PHE A C 1
ATOM 723 O O . PHE A 1 95 ? 14.557 -14.045 -7.069 1.00 92.81 95 PHE A O 1
ATOM 730 N N . ASN A 1 96 ? 12.741 -12.785 -7.470 1.00 92.00 96 ASN A N 1
ATOM 731 C CA . ASN A 1 96 ? 12.352 -13.459 -8.693 1.00 92.00 96 ASN A CA 1
ATOM 732 C C . ASN A 1 96 ? 13.016 -12.779 -9.894 1.00 92.00 96 ASN A C 1
ATOM 734 O O . ASN A 1 96 ? 12.647 -11.671 -10.278 1.00 92.00 96 ASN A O 1
ATOM 738 N N . THR A 1 97 ? 13.985 -13.463 -10.495 1.00 91.19 97 THR A N 1
ATOM 739 C CA . THR A 1 97 ? 14.750 -12.974 -11.649 1.00 91.19 97 THR A CA 1
ATOM 740 C C . THR A 1 97 ? 14.124 -13.328 -12.998 1.00 91.19 97 THR A C 1
ATOM 742 O O . THR A 1 97 ? 14.716 -13.030 -14.029 1.00 91.19 97 THR A O 1
ATOM 745 N N . ALA A 1 98 ? 12.956 -13.978 -13.025 1.00 93.19 98 ALA A N 1
ATOM 746 C CA . ALA A 1 98 ? 12.301 -14.318 -14.279 1.00 93.19 98 ALA A CA 1
ATOM 747 C C . ALA A 1 98 ? 11.818 -13.058 -15.013 1.00 93.19 98 ALA A C 1
ATOM 749 O O . ALA A 1 98 ? 11.230 -12.165 -14.403 1.00 93.19 98 ALA A O 1
ATOM 750 N N . ASP A 1 99 ? 11.965 -13.032 -16.339 1.00 85.69 99 ASP A N 1
ATOM 751 C CA . ASP A 1 99 ? 11.638 -11.868 -17.181 1.00 85.69 99 ASP A CA 1
ATOM 752 C C . ASP A 1 99 ? 10.194 -11.363 -17.004 1.00 85.69 99 ASP A C 1
ATOM 754 O O . ASP A 1 99 ? 9.904 -10.174 -17.131 1.00 85.69 99 ASP A O 1
ATOM 758 N N . TYR A 1 100 ? 9.258 -12.255 -16.666 1.00 92.50 100 TYR A N 1
ATOM 759 C CA . TYR A 1 100 ? 7.856 -11.891 -16.453 1.00 92.50 100 TYR A CA 1
ATOM 760 C C . TYR A 1 100 ? 7.594 -11.183 -15.114 1.00 92.50 100 TYR A C 1
ATOM 762 O O . TYR A 1 100 ? 6.502 -10.633 -14.933 1.00 92.50 100 TYR A O 1
ATOM 770 N N . ALA A 1 101 ? 8.535 -11.221 -14.165 1.00 94.81 101 ALA A N 1
ATOM 771 C CA . ALA A 1 101 ? 8.335 -10.716 -12.811 1.00 94.81 101 ALA A CA 1
ATOM 772 C C . ALA A 1 101 ? 8.138 -9.193 -12.812 1.00 94.81 101 ALA A C 1
ATOM 774 O O . ALA A 1 101 ? 7.169 -8.702 -12.231 1.00 94.81 101 ALA A O 1
ATOM 775 N N . ILE A 1 102 ? 8.954 -8.456 -13.575 1.00 96.25 102 ILE A N 1
ATOM 776 C CA . ILE A 1 102 ? 8.786 -7.003 -13.722 1.00 96.25 102 ILE A CA 1
ATOM 777 C C . ILE A 1 102 ? 7.471 -6.651 -14.427 1.00 96.25 102 ILE A C 1
ATOM 779 O O . ILE A 1 102 ? 6.764 -5.736 -14.014 1.00 96.25 102 ILE A O 1
ATOM 783 N N . ALA A 1 103 ? 7.063 -7.430 -15.434 1.00 96.69 103 ALA A N 1
ATOM 784 C CA . ALA A 1 103 ? 5.780 -7.227 -16.104 1.00 96.69 103 ALA A CA 1
ATOM 785 C C . ALA A 1 103 ? 4.592 -7.465 -15.153 1.00 96.69 103 ALA A C 1
ATOM 787 O O . ALA A 1 103 ? 3.561 -6.800 -15.263 1.00 96.69 103 ALA A O 1
ATOM 788 N N . ALA A 1 104 ? 4.714 -8.409 -14.214 1.00 97.19 104 ALA A N 1
ATOM 789 C CA . ALA A 1 104 ? 3.715 -8.628 -13.172 1.00 97.19 104 ALA A CA 1
ATOM 790 C C . ALA A 1 104 ? 3.642 -7.453 -12.187 1.00 97.19 104 ALA A C 1
ATOM 792 O O . ALA A 1 104 ? 2.529 -7.022 -11.874 1.00 97.19 104 ALA A O 1
ATOM 793 N N . ALA A 1 105 ? 4.790 -6.899 -11.781 1.00 97.56 105 ALA A N 1
ATOM 794 C CA . ALA A 1 105 ? 4.853 -5.711 -10.932 1.00 97.56 105 ALA A CA 1
ATOM 795 C C . ALA A 1 105 ? 4.225 -4.483 -11.613 1.00 97.56 105 ALA A C 1
ATOM 797 O O . ALA A 1 105 ? 3.338 -3.849 -11.046 1.00 97.56 105 ALA A O 1
ATOM 798 N N . LYS A 1 106 ? 4.552 -4.227 -12.889 1.00 97.94 106 LYS A N 1
ATOM 799 C CA . LYS A 1 106 ? 3.925 -3.157 -13.690 1.00 97.94 106 LYS A CA 1
ATOM 800 C C . LYS A 1 106 ? 2.398 -3.269 -13.743 1.00 97.94 106 LYS A C 1
ATOM 802 O O . LYS A 1 106 ? 1.691 -2.278 -13.597 1.00 97.94 106 LYS A O 1
ATOM 807 N N . ARG A 1 107 ? 1.856 -4.484 -13.893 1.00 98.31 107 ARG A N 1
ATOM 808 C CA . ARG A 1 107 ? 0.398 -4.697 -13.847 1.00 98.31 107 ARG A CA 1
ATOM 809 C C . ARG A 1 107 ? -0.197 -4.429 -12.465 1.00 98.31 107 ARG A C 1
ATOM 811 O O . ARG A 1 107 ? -1.360 -4.047 -12.393 1.00 98.31 107 ARG A O 1
ATOM 818 N N . ALA A 1 108 ? 0.531 -4.709 -11.383 1.00 98.38 108 ALA A N 1
ATOM 819 C CA . ALA A 1 108 ? 0.079 -4.406 -10.026 1.00 98.38 108 ALA A CA 1
ATOM 820 C C . ALA A 1 108 ? 0.048 -2.895 -9.775 1.00 98.38 108 ALA A C 1
ATOM 822 O O . ALA A 1 108 ? -0.982 -2.395 -9.331 1.00 98.38 108 ALA A O 1
ATOM 823 N N . LEU A 1 109 ? 1.100 -2.184 -10.185 1.00 98.62 109 LEU A N 1
ATOM 824 C CA . LEU A 1 109 ? 1.159 -0.721 -10.184 1.00 98.62 109 LEU A CA 1
ATOM 825 C C . LEU A 1 109 ? -0.019 -0.099 -10.935 1.00 98.62 109 LEU A C 1
ATOM 827 O O . LEU A 1 109 ? -0.751 0.701 -10.361 1.00 98.62 109 LEU A O 1
ATOM 831 N N . ALA A 1 110 ? -0.286 -0.556 -12.162 1.00 98.50 110 ALA A N 1
A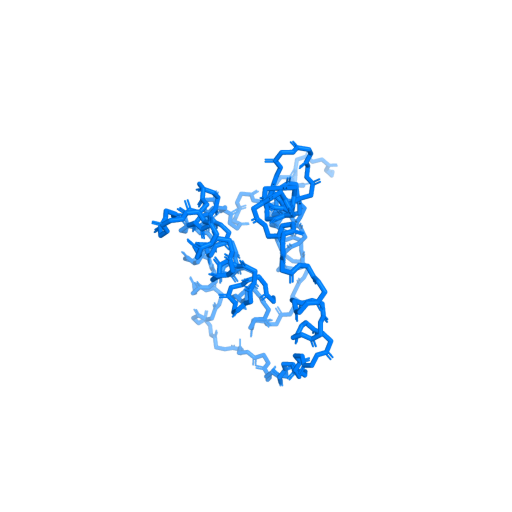TOM 832 C CA . ALA A 1 110 ? -1.387 -0.032 -12.969 1.00 98.50 110 ALA A CA 1
ATOM 833 C C . ALA A 1 110 ? -2.760 -0.201 -12.293 1.00 98.50 110 ALA A C 1
ATOM 835 O O . ALA A 1 110 ? -3.616 0.673 -12.399 1.00 98.50 110 ALA A O 1
ATOM 836 N N . ARG A 1 111 ? -2.983 -1.303 -11.558 1.00 98.44 111 ARG A N 1
ATOM 837 C CA . ARG A 1 111 ? -4.224 -1.498 -10.782 1.00 98.44 111 ARG A CA 1
ATOM 838 C C . ARG A 1 111 ? -4.326 -0.557 -9.584 1.00 98.44 111 ARG A C 1
ATOM 840 O O . ARG A 1 111 ? -5.438 -0.220 -9.197 1.00 98.44 111 ARG A O 1
ATOM 847 N N . ALA A 1 112 ? -3.195 -0.166 -9.009 1.00 98.19 112 ALA A N 1
ATOM 848 C CA . ALA A 1 112 ? -3.108 0.787 -7.907 1.00 98.19 112 ALA A CA 1
ATOM 849 C C . ALA A 1 112 ? -3.103 2.258 -8.372 1.00 98.19 112 ALA A C 1
ATOM 851 O O . ALA A 1 112 ? -3.217 3.161 -7.546 1.00 98.19 112 ALA A O 1
ATOM 852 N N . GLY A 1 113 ? -3.045 2.496 -9.689 1.00 98.12 113 GLY A N 1
ATOM 853 C CA . GLY A 1 113 ? -3.064 3.829 -10.293 1.00 98.12 113 GLY A CA 1
ATOM 854 C C . GLY A 1 113 ? -1.681 4.424 -10.572 1.00 98.12 113 GLY A C 1
ATOM 855 O O . GLY A 1 113 ? -1.598 5.606 -10.881 1.00 98.12 113 GLY A O 1
ATOM 856 N N . PHE A 1 114 ? -0.614 3.625 -10.493 1.00 98.19 114 PHE A N 1
ATOM 857 C CA . PHE A 1 114 ? 0.754 4.052 -10.789 1.00 98.19 114 PHE A CA 1
ATOM 858 C C . PHE A 1 114 ? 1.214 3.551 -12.159 1.00 98.19 114 PHE A C 1
ATOM 860 O O . PHE A 1 114 ? 0.895 2.429 -12.563 1.00 98.19 114 PHE A O 1
ATOM 867 N N . ASP A 1 115 ? 2.035 4.348 -12.840 1.00 98.00 115 ASP A N 1
ATOM 868 C CA . ASP A 1 115 ? 2.656 3.985 -14.112 1.00 98.00 115 ASP A CA 1
ATOM 869 C C . ASP A 1 115 ? 4.182 3.950 -13.957 1.00 98.00 115 ASP A C 1
ATOM 871 O O . ASP A 1 115 ? 4.825 4.971 -13.723 1.00 98.00 115 ASP A O 1
ATOM 875 N N . PHE A 1 116 ? 4.758 2.749 -14.066 1.00 97.56 116 PHE A N 1
ATOM 876 C CA . PHE A 1 116 ? 6.198 2.536 -13.896 1.00 97.56 116 PHE A CA 1
ATOM 877 C C . PHE A 1 116 ? 7.022 3.360 -14.891 1.00 97.56 116 PHE A C 1
ATOM 879 O O . PHE A 1 116 ? 8.024 3.954 -14.510 1.00 97.56 116 PHE A O 1
ATOM 886 N N . ASP A 1 117 ? 6.617 3.367 -16.163 1.00 97.19 117 ASP A N 1
ATOM 887 C CA . ASP A 1 117 ? 7.402 3.957 -17.247 1.00 97.19 117 ASP A CA 1
ATOM 888 C C . ASP A 1 117 ? 7.314 5.493 -17.221 1.00 97.19 117 ASP A C 1
ATOM 890 O O . ASP A 1 117 ? 8.300 6.180 -17.484 1.00 97.19 117 ASP A O 1
ATOM 894 N N . SER A 1 118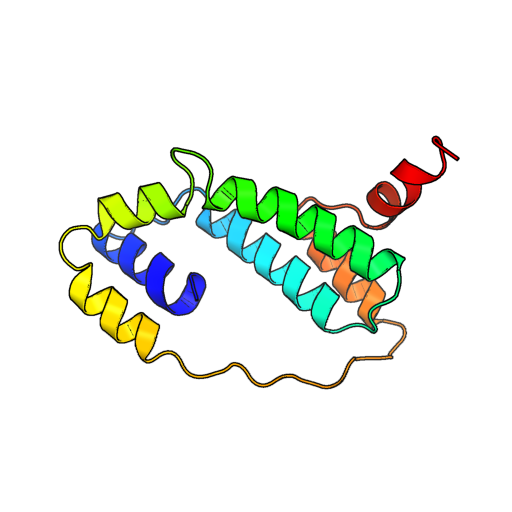 ? 6.168 6.031 -16.803 1.00 96.75 118 SER A N 1
ATOM 895 C CA . SER A 1 118 ? 5.985 7.465 -16.558 1.00 96.75 118 SER A CA 1
ATOM 896 C C . SER A 1 118 ? 6.878 7.938 -15.409 1.00 96.75 118 SER A C 1
ATOM 898 O O . SER A 1 118 ? 7.676 8.852 -15.607 1.00 96.75 118 SER A O 1
ATOM 900 N N . ILE A 1 119 ? 6.850 7.250 -14.260 1.00 96.38 119 ILE A N 1
ATOM 901 C CA . ILE A 1 119 ? 7.638 7.628 -13.073 1.00 96.38 119 ILE A CA 1
ATOM 902 C C . ILE A 1 119 ? 9.144 7.636 -13.369 1.00 96.38 119 ILE A C 1
ATOM 904 O O . ILE A 1 119 ? 9.855 8.549 -12.949 1.00 96.38 119 ILE A O 1
ATOM 908 N N . ILE A 1 120 ? 9.670 6.650 -14.106 1.00 96.25 120 ILE A N 1
ATOM 909 C CA . ILE A 1 120 ? 11.102 6.657 -14.452 1.00 96.25 120 ILE A CA 1
ATOM 910 C C . ILE A 1 120 ? 11.448 7.803 -15.415 1.00 96.25 120 ILE A C 1
ATOM 912 O O . ILE A 1 120 ? 12.521 8.389 -15.277 1.00 96.25 120 ILE A O 1
ATOM 916 N N . SER A 1 121 ? 10.536 8.169 -16.326 1.00 91.50 121 SER A N 1
ATOM 917 C CA . SER A 1 121 ? 10.766 9.201 -17.345 1.00 91.50 121 SER A CA 1
ATOM 918 C C . SER A 1 121 ? 10.778 10.636 -16.807 1.00 91.50 121 SER A C 1
ATOM 920 O O . SER A 1 121 ? 11.478 11.475 -17.372 1.00 91.50 121 SER A O 1
ATOM 922 N N . GLU A 1 122 ? 10.107 10.910 -15.683 1.00 78.44 122 GLU A N 1
ATOM 923 C CA . GLU A 1 122 ? 9.992 12.253 -15.082 1.00 78.44 122 GLU A CA 1
ATOM 924 C C . GLU A 1 122 ? 11.344 12.905 -14.704 1.00 78.44 122 GLU A C 1
ATOM 926 O O . GLU A 1 122 ? 11.419 14.126 -14.598 1.00 78.44 122 GLU A O 1
ATOM 931 N N . ASP A 1 123 ? 12.440 12.139 -14.587 1.00 58.16 123 ASP A N 1
ATOM 932 C CA . ASP A 1 123 ? 13.788 12.697 -14.343 1.00 58.16 123 ASP A CA 1
ATOM 933 C C . ASP A 1 123 ? 14.602 12.953 -15.621 1.00 58.16 123 ASP A C 1
ATOM 935 O O . ASP A 1 123 ? 15.598 13.679 -15.587 1.00 58.16 123 ASP A O 1
ATOM 939 N N . SER A 1 124 ? 14.201 12.385 -16.762 1.00 55.34 124 SER A N 1
ATOM 940 C CA . SER A 1 124 ? 14.956 12.536 -18.015 1.00 55.34 124 SER A CA 1
ATOM 941 C C . SER A 1 124 ? 14.810 13.919 -18.667 1.00 55.34 124 SER A C 1
ATOM 943 O O . SER A 1 124 ? 15.564 14.239 -19.582 1.00 55.34 124 SER A O 1
ATOM 945 N N . GLU A 1 125 ? 13.903 14.761 -18.160 1.00 48.88 125 GLU A N 1
ATOM 946 C CA . GLU A 1 125 ? 13.720 16.153 -18.597 1.00 48.88 125 GLU A CA 1
ATOM 947 C C . GLU A 1 125 ? 14.446 17.187 -17.710 1.00 48.88 125 GLU A C 1
ATOM 949 O O . GLU A 1 125 ? 14.523 18.356 -18.084 1.00 48.88 125 GLU A O 1
ATOM 954 N N . ASN A 1 126 ? 15.029 16.774 -16.575 1.00 47.69 126 ASN A N 1
ATOM 955 C CA . ASN A 1 126 ? 15.715 17.662 -15.619 1.00 47.69 126 ASN A CA 1
ATOM 956 C C . ASN A 1 126 ? 17.238 17.416 -15.497 1.00 47.69 126 ASN A C 1
ATOM 958 O O . ASN A 1 126 ? 17.856 17.912 -14.552 1.00 47.69 126 ASN A O 1
ATOM 962 N N . SER A 1 127 ? 17.848 16.668 -16.428 1.00 40.16 127 SER A N 1
ATOM 963 C CA . SER A 1 127 ? 19.306 16.420 -16.490 1.00 40.16 127 SER A CA 1
ATOM 964 C C . SER A 1 127 ? 19.995 17.147 -17.642 1.00 40.16 127 SER A C 1
ATOM 966 O O . SER A 1 127 ? 19.418 17.186 -18.751 1.00 40.16 127 SER A O 1
#